Protein AF-A0A235FJQ5-F1 (afdb_monomer)

Foldseek 3Di:
DVVVVVVVLVVVLVVQLVVQLVVLLVVLVVLLVVLVVVLVVDDDDPVSVVSNVVSNVVSVCSNVVSSVVSVVVSVVVVVVD

Nearest PDB structures (foldseek):
  5jsb-assembly1_B  TM=7.872E-01  e=2.793E+00  synthetic construct

Radius of gyration: 18.73 Å; Cα contacts 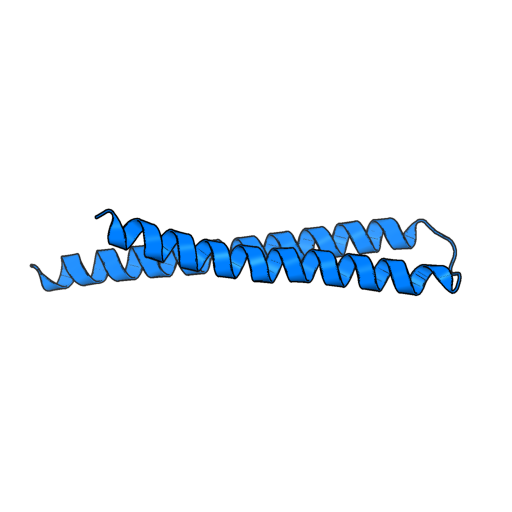(8 Å, |Δi|>4): 45; chains: 1; bounding box: 45×20×55 Å

pLDDT: mean 74.99, std 8.88, range [52.84, 88.19]

Mean predicted aligned error: 9.75 Å

Sequence (81 aa):
MQVRLSYDVVVRRVLFVIVGCVLSWVLGAVVVRLGLDWADTFPYSEASEWRYLGVAMAALLVAIGGSVAAVLVARLRHRRA

Solvent-accessible surface area (backbone atoms only — not comparable to full-atom values): 4299 Å² total; per-residue (Å²): 116,70,69,60,60,54,49,52,56,53,50,55,49,52,50,54,36,52,51,34,32,53,51,18,43,52,52,15,51,49,43,36,50,54,39,51,61,55,56,70,75,49,83,94,49,86,80,49,60,61,51,56,52,49,26,52,51,53,18,49,49,40,25,52,50,33,34,53,47,29,50,50,53,62,50,52,55,60,76,76,107

Secondary structure (DSSP, 8-state):
-HHHHHHHHHHHHHHHHHHHHHHHHHHHHHHHHHHHHHHTTS---GGGHHHHHHHHHHHHHHHHHHHHHHHHHHHHHHH--

Structure (mmCIF, N/CA/C/O backbone):
data_AF-A0A235FJQ5-F1
#
_entry.id   AF-A0A235FJQ5-F1
#
loop_
_atom_site.group_PDB
_atom_site.id
_atom_site.type_symbol
_atom_site.label_atom_id
_atom_site.label_alt_id
_atom_site.label_comp_id
_atom_site.label_asym_id
_atom_site.label_entity_id
_atom_site.label_seq_id
_atom_site.pdbx_PDB_ins_code
_atom_site.Cartn_x
_atom_site.Cartn_y
_atom_site.Cartn_z
_atom_site.occupancy
_atom_site.B_iso_or_eq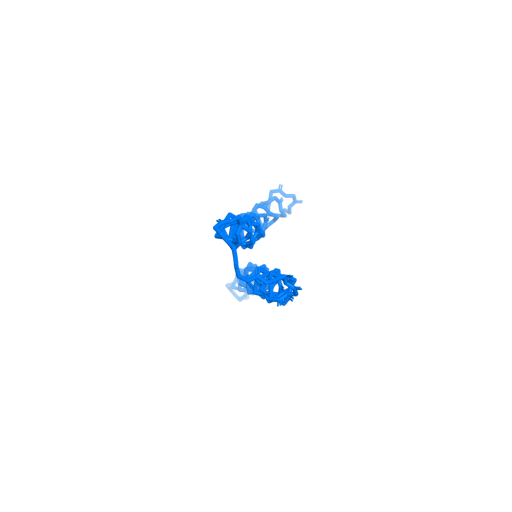uiv
_atom_site.auth_seq_id
_atom_site.auth_comp_id
_atom_site.auth_asym_id
_atom_site.auth_atom_id
_atom_site.pdbx_PDB_model_num
ATOM 1 N N . MET A 1 1 ? -23.185 -3.534 28.733 1.00 62.41 1 MET A N 1
ATOM 2 C CA . MET A 1 1 ? -23.453 -2.843 27.447 1.00 62.41 1 MET A CA 1
ATOM 3 C C . MET A 1 1 ? -22.248 -2.034 26.940 1.00 62.41 1 MET A C 1
ATOM 5 O O . MET A 1 1 ? -21.912 -2.185 25.775 1.00 62.41 1 MET A O 1
ATOM 9 N N . GLN A 1 2 ? -21.539 -1.266 27.786 1.00 61.97 2 GLN A N 1
ATOM 10 C CA . GLN A 1 2 ? -20.360 -0.458 27.392 1.00 61.97 2 GLN A CA 1
ATOM 11 C C . GLN A 1 2 ? -19.196 -1.232 26.735 1.00 61.97 2 GLN A C 1
ATOM 13 O O . GLN A 1 2 ? -18.556 -0.705 25.830 1.00 61.97 2 GLN A O 1
ATOM 18 N N . VAL A 1 3 ? -18.932 -2.478 27.146 1.00 68.75 3 VAL A N 1
ATOM 19 C CA . VAL A 1 3 ? -17.792 -3.263 26.625 1.00 68.75 3 VAL A CA 1
ATOM 20 C C . VAL A 1 3 ? -17.955 -3.620 25.138 1.00 68.75 3 VAL A C 1
ATOM 22 O O . VAL A 1 3 ? -16.990 -3.527 24.385 1.00 68.75 3 VAL A O 1
ATOM 25 N N . ARG A 1 4 ? -19.177 -3.949 24.683 1.00 72.44 4 ARG A N 1
ATOM 26 C CA . ARG A 1 4 ? -19.454 -4.213 23.255 1.00 72.44 4 ARG A CA 1
ATOM 27 C C . ARG A 1 4 ? -19.236 -2.969 22.399 1.00 72.44 4 ARG A C 1
ATOM 29 O O . ARG A 1 4 ? -18.558 -3.046 21.387 1.00 72.44 4 ARG A O 1
ATOM 36 N N . LEU A 1 5 ? -19.723 -1.818 22.866 1.00 70.56 5 LEU A N 1
ATOM 37 C CA . LEU A 1 5 ? -19.604 -0.557 22.133 1.00 70.56 5 LEU A CA 1
ATOM 38 C C . LEU A 1 5 ? -18.134 -0.158 21.909 1.00 70.56 5 LEU A C 1
ATOM 40 O O . LEU A 1 5 ? -17.775 0.322 20.839 1.00 70.56 5 LEU A O 1
ATOM 44 N N . SER A 1 6 ? -17.272 -0.387 22.907 1.00 72.62 6 SER A N 1
ATOM 45 C CA . SER A 1 6 ? -15.833 -0.119 22.796 1.00 72.62 6 SER A CA 1
ATOM 46 C C . SER A 1 6 ? -15.142 -1.078 21.819 1.00 72.62 6 SER A C 1
ATOM 48 O O . SER A 1 6 ? -14.348 -0.642 20.985 1.00 72.62 6 SER A O 1
ATOM 50 N N . TYR A 1 7 ? -15.499 -2.365 21.858 1.00 80.94 7 TYR A N 1
ATOM 51 C CA . TYR A 1 7 ? -14.985 -3.367 20.925 1.00 80.94 7 TYR A CA 1
ATOM 52 C C . TYR A 1 7 ? -15.360 -3.048 19.472 1.00 80.94 7 TYR A C 1
ATOM 54 O O . TYR A 1 7 ? -14.488 -3.040 18.607 1.00 80.94 7 TYR A O 1
ATOM 62 N N . ASP A 1 8 ? -16.619 -2.692 19.211 1.00 83.94 8 ASP A N 1
ATOM 63 C CA . ASP A 1 8 ? -17.106 -2.405 17.859 1.00 83.94 8 ASP A CA 1
ATOM 64 C C . ASP A 1 8 ? -16.373 -1.209 17.224 1.00 83.94 8 ASP A C 1
ATOM 66 O O . ASP A 1 8 ? -16.011 -1.248 16.047 1.00 83.94 8 ASP A O 1
ATOM 70 N N . VAL A 1 9 ? -16.071 -0.164 18.005 1.00 82.56 9 VAL A N 1
ATOM 71 C CA . VAL A 1 9 ? -15.305 1.005 17.532 1.00 82.56 9 VAL A CA 1
ATOM 72 C C . VAL A 1 9 ? -13.854 0.632 17.215 1.00 82.56 9 VAL A C 1
ATOM 74 O O . VAL A 1 9 ? -13.321 1.052 16.183 1.00 82.56 9 VAL A O 1
ATOM 77 N N . VAL A 1 10 ? -13.215 -0.182 18.062 1.00 83.56 10 VAL A N 1
ATOM 78 C CA . VAL A 1 10 ? -11.845 -0.664 17.828 1.00 83.56 10 VAL A CA 1
ATOM 79 C C . VAL A 1 10 ? -11.794 -1.559 16.591 1.00 83.56 10 VAL A C 1
ATOM 81 O O . VAL A 1 10 ? -10.958 -1.335 15.716 1.00 83.56 10 VAL A O 1
ATOM 84 N N . VAL A 1 11 ? -12.718 -2.511 16.457 1.00 88.19 11 VAL A N 1
ATOM 85 C CA . VAL A 1 11 ? -12.796 -3.424 15.308 1.00 88.19 11 VAL A CA 1
ATOM 86 C C . VAL A 1 11 ? -13.022 -2.657 14.013 1.00 88.19 11 VAL A C 1
ATOM 88 O O . VAL A 1 11 ? -12.301 -2.867 13.040 1.00 88.19 11 VAL A O 1
ATOM 91 N N . ARG A 1 12 ? -13.961 -1.707 13.995 1.00 84.56 12 ARG A N 1
ATOM 92 C CA . ARG A 1 12 ? -14.252 -0.903 12.800 1.00 84.56 12 ARG A CA 1
ATOM 93 C C . ARG A 1 12 ? -13.056 -0.048 12.378 1.00 84.56 12 ARG A C 1
ATOM 95 O O . ARG A 1 12 ? -12.822 0.142 11.186 1.00 84.56 12 ARG A O 1
ATOM 102 N N . ARG A 1 13 ? -12.266 0.429 13.344 1.00 80.94 13 ARG A N 1
ATOM 103 C CA . ARG A 1 13 ? -11.021 1.165 13.095 1.00 80.94 13 ARG A CA 1
ATOM 104 C C . ARG A 1 13 ? -9.932 0.266 12.519 1.00 80.94 13 ARG A C 1
ATOM 106 O O . ARG A 1 13 ? -9.307 0.643 11.532 1.00 80.94 13 ARG A O 1
ATOM 113 N N . VAL A 1 14 ? -9.715 -0.901 13.121 1.00 85.25 14 VAL A N 1
ATOM 114 C CA . VAL A 1 14 ? -8.725 -1.878 12.648 1.00 85.25 14 VAL A CA 1
ATOM 115 C C . VAL A 1 14 ? -9.080 -2.340 11.237 1.00 85.25 14 VAL A C 1
ATOM 117 O O . VAL A 1 14 ? -8.219 -2.309 10.364 1.00 85.25 14 VAL A O 1
ATOM 120 N N . LEU A 1 15 ? -10.353 -2.648 10.973 1.00 87.19 15 LEU A N 1
ATOM 121 C CA . LEU A 1 15 ? -10.840 -3.000 9.638 1.00 87.19 15 LEU A CA 1
ATOM 122 C C . LEU A 1 15 ? -10.561 -1.902 8.612 1.00 87.19 15 LEU A C 1
ATOM 124 O O . LEU A 1 15 ? -10.074 -2.197 7.528 1.00 87.19 15 LEU A O 1
ATOM 128 N N . PHE A 1 16 ? -10.811 -0.636 8.950 1.00 82.75 16 PHE A N 1
ATOM 129 C CA . PHE A 1 16 ? -10.538 0.473 8.036 1.00 82.75 16 PHE A CA 1
ATOM 130 C C . PHE A 1 16 ? -9.045 0.595 7.694 1.00 82.75 16 PHE A C 1
ATOM 132 O O . PHE A 1 16 ? -8.696 0.833 6.540 1.00 82.75 16 PHE A O 1
ATOM 139 N N . VAL A 1 17 ? -8.160 0.400 8.677 1.00 81.56 17 VAL A N 1
ATOM 140 C CA . VAL A 1 17 ? -6.704 0.410 8.456 1.00 81.56 17 VAL A CA 1
ATOM 141 C C . VAL A 1 17 ? -6.276 -0.780 7.603 1.00 81.56 17 VAL A C 1
ATOM 143 O O . VAL A 1 17 ? -5.542 -0.587 6.641 1.00 81.56 17 VAL A O 1
ATOM 146 N N . ILE A 1 18 ? -6.761 -1.987 7.912 1.00 85.56 18 ILE A N 1
ATOM 147 C CA . ILE A 1 18 ? -6.447 -3.197 7.141 1.00 85.56 18 ILE A CA 1
ATOM 148 C C . ILE A 1 18 ? -6.890 -3.024 5.689 1.00 85.56 18 ILE A C 1
ATOM 150 O O . ILE A 1 18 ? -6.088 -3.239 4.788 1.00 85.56 18 ILE A O 1
ATOM 154 N N . VAL A 1 19 ? -8.128 -2.582 5.453 1.00 87.00 19 VAL A N 1
ATOM 155 C CA . VAL A 1 19 ? -8.649 -2.340 4.100 1.00 87.00 19 VAL A CA 1
ATOM 156 C C . VAL A 1 19 ? -7.817 -1.279 3.378 1.00 87.00 19 VAL A C 1
ATOM 158 O O . VAL A 1 19 ? -7.453 -1.484 2.225 1.00 87.00 19 VAL A O 1
ATOM 161 N N . GLY A 1 20 ? -7.458 -0.182 4.051 1.00 79.31 20 GLY A N 1
ATOM 162 C CA . GLY A 1 20 ? -6.601 0.858 3.477 1.00 79.31 20 GLY A CA 1
ATOM 163 C C . GLY A 1 20 ? -5.219 0.341 3.072 1.00 79.31 20 GLY A C 1
ATOM 164 O O . GLY A 1 20 ? -4.765 0.629 1.968 1.00 79.31 20 GLY A O 1
ATOM 165 N N . CYS A 1 21 ? -4.585 -0.471 3.922 1.00 78.50 21 CYS A N 1
ATOM 166 C CA . CYS A 1 21 ? -3.311 -1.114 3.608 1.00 78.50 21 CYS A CA 1
ATOM 167 C C . CYS A 1 21 ? -3.456 -2.098 2.441 1.00 78.50 21 CYS A C 1
ATOM 169 O O . CYS A 1 21 ? -2.680 -2.049 1.495 1.00 78.50 21 CYS A O 1
ATOM 171 N N . VAL A 1 22 ? -4.462 -2.975 2.455 1.00 84.00 22 VAL A N 1
ATOM 172 C CA . VAL A 1 22 ? -4.677 -3.928 1.354 1.00 84.00 22 VAL A CA 1
ATOM 173 C C . VAL A 1 22 ? -4.877 -3.183 0.032 1.00 84.00 22 VAL A C 1
ATOM 175 O O . VAL A 1 22 ? -4.245 -3.531 -0.961 1.00 84.00 22 VAL A O 1
ATOM 178 N N . LEU A 1 23 ? -5.677 -2.113 0.018 1.00 79.12 23 LEU A N 1
ATOM 179 C CA . LEU A 1 23 ? -5.886 -1.292 -1.176 1.00 79.12 23 LEU A CA 1
ATOM 180 C C . LEU A 1 23 ? -4.604 -0.595 -1.651 1.00 79.12 23 LEU A C 1
ATOM 182 O O . LEU A 1 23 ? -4.374 -0.536 -2.858 1.00 79.12 23 LEU A O 1
ATOM 186 N N . SER A 1 24 ? -3.749 -0.098 -0.748 1.00 76.69 24 SER A N 1
ATOM 187 C CA . SER A 1 24 ? -2.478 0.521 -1.152 1.00 76.69 24 SER A CA 1
ATOM 188 C C . SER A 1 24 ? -1.503 -0.493 -1.745 1.00 76.69 24 SER A C 1
ATOM 190 O O . SER A 1 24 ? -0.805 -0.179 -2.707 1.00 76.69 24 SER A O 1
ATOM 192 N N . TRP A 1 25 ? -1.486 -1.719 -1.221 1.00 79.69 25 TRP A N 1
ATOM 193 C CA . TRP A 1 25 ? -0.703 -2.820 -1.783 1.00 79.69 25 TRP A CA 1
ATOM 194 C C . TRP A 1 25 ? -1.225 -3.266 -3.152 1.00 79.69 25 TRP A C 1
ATOM 196 O O . TRP A 1 25 ? -0.428 -3.443 -4.072 1.00 79.69 25 TRP A O 1
ATOM 206 N N . VAL A 1 26 ? -2.547 -3.377 -3.322 1.00 83.50 26 VAL A N 1
ATOM 207 C CA . VAL A 1 26 ? -3.166 -3.668 -4.628 1.00 83.50 26 VAL A CA 1
ATOM 208 C C . VAL A 1 26 ? -2.814 -2.580 -5.642 1.00 83.50 26 VAL A C 1
ATOM 210 O O . VAL A 1 26 ? -2.408 -2.894 -6.758 1.00 83.50 26 VAL A O 1
ATOM 213 N N . LEU A 1 27 ? -2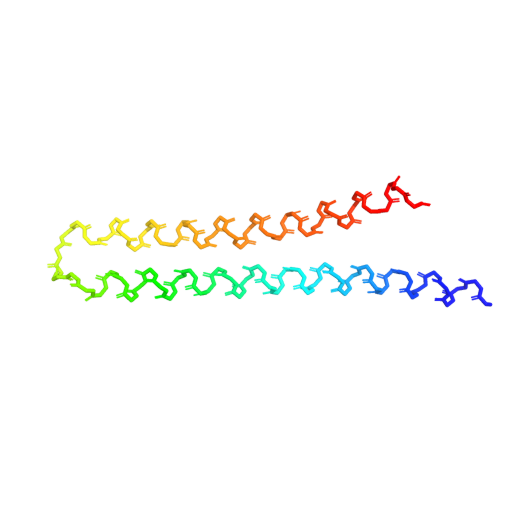.896 -1.306 -5.253 1.00 75.94 27 LEU A N 1
ATOM 214 C CA . LEU A 1 27 ? -2.519 -0.192 -6.122 1.00 75.94 27 LEU A CA 1
ATOM 215 C C . LEU A 1 27 ? -1.029 -0.242 -6.495 1.00 75.94 27 LEU A C 1
ATOM 217 O O . LEU A 1 27 ? -0.686 -0.047 -7.658 1.00 75.94 27 LEU A O 1
ATOM 221 N N . GLY A 1 28 ? -0.153 -0.569 -5.540 1.00 74.75 28 GLY A N 1
ATOM 222 C CA . GLY A 1 28 ? 1.268 -0.808 -5.801 1.00 74.75 28 GLY A CA 1
ATOM 223 C C . GLY A 1 28 ? 1.494 -1.919 -6.832 1.00 74.75 2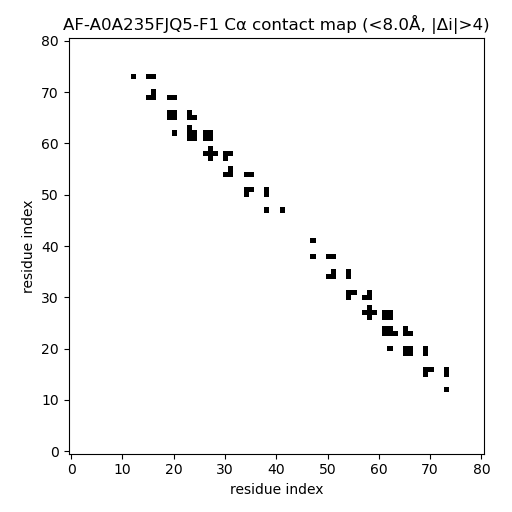8 GLY A C 1
ATOM 224 O O . GLY A 1 28 ? 2.261 -1.727 -7.771 1.00 74.75 28 GLY A O 1
ATOM 225 N N . ALA A 1 29 ? 0.778 -3.041 -6.727 1.00 79.94 29 ALA A N 1
ATOM 226 C CA . ALA A 1 29 ? 0.865 -4.140 -7.692 1.00 79.94 29 ALA A CA 1
ATOM 227 C C . ALA A 1 29 ? 0.388 -3.739 -9.100 1.00 79.94 29 ALA A C 1
ATOM 229 O O . ALA A 1 29 ? 1.003 -4.136 -10.089 1.00 79.94 29 ALA A O 1
ATOM 230 N N . VAL A 1 30 ? -0.662 -2.915 -9.203 1.00 77.94 30 VAL A N 1
ATOM 231 C CA . VAL A 1 30 ? -1.121 -2.356 -10.488 1.00 77.94 30 VAL A CA 1
ATOM 232 C C . VAL A 1 30 ? -0.045 -1.464 -11.109 1.00 77.94 30 VAL A C 1
ATOM 234 O O . VAL A 1 30 ? 0.225 -1.582 -12.301 1.00 77.94 30 VAL A O 1
ATOM 237 N N . VAL A 1 31 ? 0.613 -0.615 -10.311 1.00 77.69 31 VAL A N 1
ATOM 238 C CA . VAL A 1 31 ? 1.725 0.228 -10.783 1.00 77.69 31 VAL A CA 1
ATOM 239 C C . VAL A 1 31 ? 2.897 -0.622 -11.271 1.00 77.69 31 VAL A C 1
ATOM 241 O O . VAL A 1 31 ? 3.422 -0.341 -12.346 1.00 77.69 31 VAL A O 1
ATOM 244 N N . VAL A 1 32 ? 3.272 -1.681 -10.536 1.00 78.94 32 VAL A N 1
ATOM 245 C CA . VAL A 1 32 ? 4.288 -2.640 -11.003 1.00 78.94 32 VAL A CA 1
ATOM 246 C C . VAL A 1 32 ? 3.874 -3.205 -12.350 1.00 78.94 32 VAL A C 1
ATOM 248 O O . VAL A 1 32 ? 4.643 -3.119 -13.296 1.00 78.94 32 VAL A O 1
ATOM 251 N N . ARG A 1 33 ? 2.652 -3.731 -12.463 1.00 80.12 33 ARG A N 1
ATOM 252 C CA . ARG A 1 33 ? 2.175 -4.373 -13.688 1.00 80.12 33 ARG A CA 1
ATOM 253 C C . ARG A 1 33 ? 2.236 -3.436 -14.893 1.00 80.12 33 ARG A C 1
ATOM 255 O O . ARG A 1 33 ? 2.837 -3.801 -15.893 1.00 80.12 33 ARG A O 1
ATOM 262 N N . LEU A 1 34 ? 1.703 -2.221 -14.764 1.00 75.38 34 LEU A N 1
ATOM 263 C CA . LEU A 1 34 ? 1.744 -1.214 -15.828 1.00 75.38 34 LEU A CA 1
ATOM 264 C C . LEU A 1 34 ? 3.173 -0.809 -16.191 1.00 75.38 34 LEU A C 1
ATOM 266 O O . LEU A 1 34 ? 3.471 -0.561 -17.354 1.00 75.38 34 LEU A O 1
ATOM 270 N N . GLY A 1 35 ? 4.060 -0.733 -15.201 1.00 74.06 35 GLY A N 1
ATOM 271 C CA . GLY A 1 35 ? 5.454 -0.401 -15.436 1.00 74.06 35 GLY A CA 1
ATOM 272 C C . GLY A 1 35 ? 6.242 -1.524 -16.112 1.00 74.06 35 GLY A C 1
ATOM 273 O O . GLY A 1 35 ? 7.063 -1.228 -16.975 1.00 74.06 35 GLY A O 1
ATOM 274 N N . LEU A 1 36 ? 5.966 -2.789 -15.771 1.00 77.25 36 LEU A N 1
ATOM 275 C CA . LEU A 1 36 ? 6.512 -3.956 -16.472 1.00 77.25 36 LEU A CA 1
ATOM 276 C C . LEU A 1 36 ? 5.982 -4.004 -17.914 1.00 77.25 36 LEU A C 1
ATOM 278 O O . LEU A 1 36 ? 6.778 -4.060 -18.843 1.00 77.25 36 LEU A O 1
ATOM 282 N N . ASP A 1 37 ? 4.663 -3.874 -18.102 1.00 77.12 37 ASP A N 1
ATOM 283 C CA . ASP A 1 37 ? 4.031 -3.891 -19.429 1.00 77.12 37 ASP A CA 1
ATOM 284 C C . ASP A 1 37 ? 4.545 -2.726 -20.311 1.00 77.12 37 ASP A C 1
ATOM 286 O O . ASP A 1 37 ? 4.698 -2.880 -21.519 1.00 77.12 37 ASP A O 1
ATOM 29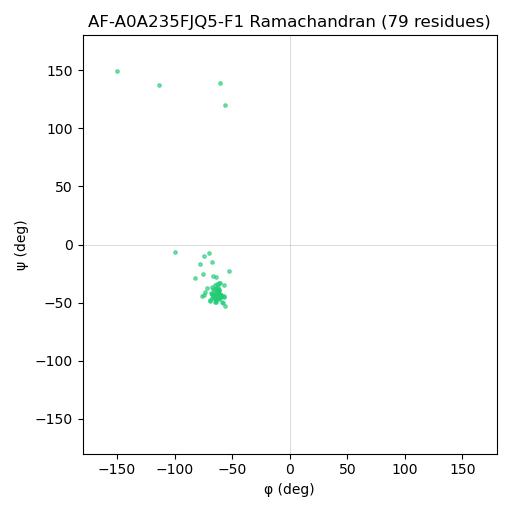0 N N . TRP A 1 38 ? 4.872 -1.564 -19.723 1.00 69.25 38 TRP A N 1
ATOM 291 C CA . TRP A 1 38 ? 5.507 -0.455 -20.447 1.00 69.25 38 TRP A CA 1
ATOM 292 C C . TRP A 1 38 ? 6.983 -0.723 -20.767 1.00 69.25 38 TRP A C 1
ATOM 294 O O . TRP A 1 38 ? 7.437 -0.406 -21.871 1.00 69.25 38 TRP A O 1
ATOM 304 N N . ALA A 1 39 ? 7.735 -1.310 -19.833 1.00 66.62 39 ALA A N 1
ATOM 305 C CA . ALA A 1 39 ? 9.139 -1.663 -20.037 1.00 66.62 39 ALA A CA 1
ATOM 306 C C . ALA A 1 39 ? 9.321 -2.735 -21.128 1.00 66.62 39 ALA A C 1
ATOM 308 O O . ALA A 1 39 ? 10.269 -2.640 -21.908 1.00 66.62 39 ALA A O 1
ATOM 309 N N . ASP A 1 40 ? 8.381 -3.676 -21.245 1.00 66.38 40 ASP A N 1
ATOM 310 C CA . ASP A 1 40 ? 8.365 -4.733 -22.268 1.00 66.38 40 ASP A CA 1
ATOM 311 C C . ASP A 1 40 ? 8.140 -4.214 -23.699 1.00 66.38 40 ASP A C 1
ATOM 313 O O . ASP A 1 40 ? 8.426 -4.911 -24.672 1.00 66.38 40 ASP A O 1
ATOM 317 N N . THR A 1 41 ? 7.682 -2.970 -23.864 1.00 65.75 41 THR A N 1
ATOM 318 C CA . THR A 1 41 ? 7.495 -2.355 -25.191 1.00 65.75 41 THR A CA 1
ATOM 319 C C . THR A 1 41 ? 8.808 -1.945 -25.874 1.00 65.75 41 THR A C 1
ATOM 321 O O . THR A 1 41 ? 8.789 -1.559 -27.044 1.00 65.75 41 THR A O 1
ATOM 324 N N . PHE A 1 42 ? 9.948 -1.987 -25.174 1.00 58.34 42 PHE A N 1
ATOM 325 C CA . PHE A 1 42 ? 11.237 -1.522 -25.694 1.00 58.34 42 PHE A CA 1
ATOM 326 C C . PHE A 1 42 ? 12.239 -2.675 -25.868 1.00 58.34 42 PHE A C 1
ATOM 328 O O . PHE A 1 42 ? 12.364 -3.518 -24.981 1.00 58.34 42 PHE A O 1
ATOM 335 N N . PRO A 1 43 ? 13.004 -2.714 -26.979 1.00 60.34 43 PRO A N 1
ATOM 336 C CA . PRO A 1 43 ? 14.028 -3.735 -27.182 1.00 60.34 43 PRO A CA 1
ATOM 337 C C . PRO A 1 43 ? 15.104 -3.664 -26.086 1.00 60.34 43 PRO A C 1
ATOM 339 O O . PRO A 1 43 ? 15.524 -2.579 -25.676 1.00 60.34 43 PRO A O 1
ATOM 342 N N . TYR A 1 44 ? 15.539 -4.835 -25.609 1.00 53.44 44 TYR A N 1
ATOM 343 C CA . TYR A 1 44 ? 16.468 -4.992 -24.486 1.00 53.44 44 TYR A CA 1
ATOM 344 C C . TYR A 1 44 ? 17.781 -4.221 -24.738 1.00 53.44 44 TYR A C 1
ATOM 346 O O . TYR A 1 44 ? 18.479 -4.453 -25.721 1.00 53.44 44 TYR A O 1
ATOM 354 N N . SER A 1 45 ? 18.099 -3.270 -23.861 1.00 57.62 45 SER A N 1
ATOM 355 C CA . SER A 1 45 ? 19.253 -2.358 -23.916 1.00 57.62 45 SER A CA 1
ATOM 356 C C . SER A 1 45 ? 19.638 -2.013 -22.472 1.00 57.62 45 SER A C 1
ATOM 358 O O . SER A 1 45 ? 18.747 -1.962 -21.629 1.00 57.62 45 SER A O 1
ATOM 360 N N . GLU A 1 46 ? 20.912 -1.747 -22.152 1.00 57.28 46 GLU A N 1
ATOM 361 C CA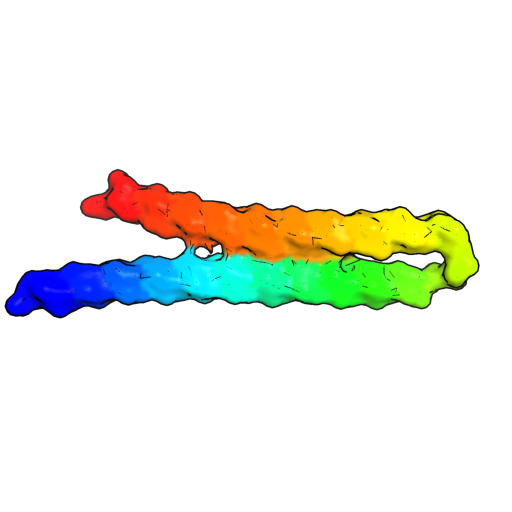 . GLU A 1 46 ? 21.374 -1.411 -20.781 1.00 57.28 46 GLU A CA 1
ATOM 362 C C . GLU A 1 46 ? 20.594 -0.246 -20.126 1.00 57.28 46 GLU A C 1
ATOM 364 O O . GLU A 1 46 ? 20.463 -0.168 -18.907 1.00 57.28 46 GLU A O 1
ATOM 369 N N . ALA A 1 47 ? 19.962 0.625 -20.922 1.00 58.22 47 ALA A N 1
ATOM 370 C CA . ALA A 1 47 ? 19.057 1.673 -20.437 1.00 58.22 47 ALA A CA 1
ATOM 371 C C . ALA A 1 47 ? 17.709 1.150 -19.878 1.00 58.22 47 ALA A C 1
ATOM 373 O O . ALA A 1 47 ? 16.914 1.929 -19.348 1.00 58.22 47 ALA A O 1
ATOM 374 N N . SER A 1 48 ? 17.414 -0.146 -20.018 1.00 54.81 48 SER A N 1
ATOM 375 C CA . SER A 1 48 ? 16.162 -0.783 -19.594 1.00 54.81 48 SER A CA 1
ATOM 376 C C . SER A 1 48 ? 16.145 -1.131 -18.100 1.00 54.81 48 SER A C 1
ATOM 378 O O . SER A 1 48 ? 15.094 -1.047 -17.468 1.00 54.81 48 SER A O 1
ATOM 380 N N . GLU A 1 49 ? 17.301 -1.397 -17.483 1.00 62.59 49 GLU A N 1
ATOM 381 C CA . GLU A 1 49 ? 17.394 -1.724 -16.047 1.00 62.59 49 GLU A CA 1
ATOM 382 C C . GLU A 1 49 ? 16.912 -0.573 -15.148 1.00 62.59 49 GLU A C 1
ATOM 384 O O . GLU A 1 49 ? 16.180 -0.782 -14.177 1.00 62.59 49 GLU A O 1
ATOM 389 N N . TRP A 1 50 ? 17.225 0.670 -15.528 1.00 68.75 50 TRP A N 1
ATOM 390 C CA . TRP A 1 50 ? 16.790 1.874 -14.812 1.00 68.75 50 TRP A CA 1
ATOM 391 C C . TRP A 1 50 ? 15.270 2.068 -14.815 1.00 68.75 50 TRP A C 1
ATOM 393 O O . TRP A 1 50 ? 14.719 2.648 -13.878 1.00 68.75 50 TRP A O 1
ATOM 403 N N . ARG A 1 51 ? 14.572 1.563 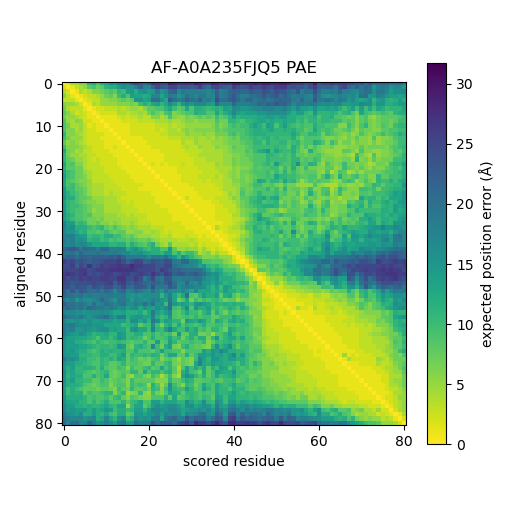-15.839 1.00 68.19 51 ARG A N 1
ATOM 404 C CA . ARG A 1 51 ? 13.109 1.666 -15.944 1.00 68.19 51 ARG A CA 1
ATOM 405 C C . ARG A 1 51 ? 12.427 0.701 -14.982 1.00 68.19 51 ARG A C 1
ATOM 407 O O . ARG A 1 51 ? 11.528 1.119 -14.258 1.00 68.19 51 ARG A O 1
ATOM 414 N N . TYR A 1 52 ? 12.914 -0.537 -14.892 1.00 67.44 52 TYR A N 1
ATOM 415 C CA . TYR A 1 52 ? 12.437 -1.514 -13.908 1.00 67.44 52 TYR A CA 1
ATOM 416 C C . TYR A 1 52 ? 12.651 -1.029 -12.467 1.00 67.44 52 TYR A C 1
ATOM 418 O O . TYR A 1 52 ? 11.739 -1.113 -11.643 1.00 67.44 52 TYR A O 1
ATOM 426 N N . LEU A 1 53 ? 13.813 -0.435 -12.178 1.00 73.56 53 LEU A N 1
ATOM 427 C CA . LEU A 1 53 ? 14.104 0.192 -10.883 1.00 73.56 53 LEU A CA 1
ATOM 428 C C . LEU A 1 53 ? 13.176 1.377 -10.583 1.00 73.56 53 LEU A C 1
ATOM 430 O O . LEU A 1 53 ? 12.664 1.490 -9.469 1.00 73.56 53 LEU A O 1
ATOM 434 N N . GLY A 1 54 ? 12.904 2.229 -11.575 1.00 76.81 54 GLY A N 1
ATOM 435 C CA . GLY A 1 54 ? 11.956 3.338 -11.443 1.00 76.81 54 GLY A CA 1
ATOM 436 C C . GLY A 1 54 ? 10.532 2.869 -11.124 1.00 76.81 54 GLY A C 1
ATOM 437 O O . GLY A 1 54 ? 9.887 3.410 -10.225 1.00 76.81 54 GLY A O 1
ATOM 438 N N . VAL A 1 55 ? 10.065 1.817 -11.802 1.00 76.25 55 VAL A N 1
ATOM 439 C CA . VAL A 1 55 ? 8.749 1.199 -11.567 1.00 76.25 55 VAL A CA 1
ATOM 440 C C . VAL A 1 55 ? 8.669 0.587 -10.170 1.00 76.25 55 VAL A C 1
ATOM 442 O O . VAL A 1 55 ? 7.696 0.824 -9.449 1.00 76.25 55 VAL A O 1
ATOM 445 N N . ALA A 1 56 ? 9.705 -0.147 -9.754 1.00 76.88 56 ALA A N 1
ATOM 446 C CA . ALA A 1 56 ? 9.780 -0.727 -8.418 1.00 76.88 56 ALA A CA 1
ATOM 447 C C . ALA A 1 56 ? 9.743 0.358 -7.328 1.00 76.88 56 ALA A C 1
ATOM 449 O O . ALA A 1 56 ? 8.995 0.236 -6.358 1.00 76.88 56 ALA A O 1
ATOM 450 N N . MET A 1 57 ? 10.482 1.457 -7.515 1.00 77.12 57 MET A N 1
ATOM 451 C CA . MET A 1 57 ? 10.489 2.591 -6.586 1.00 77.12 57 MET A CA 1
ATOM 452 C C . MET A 1 57 ? 9.130 3.297 -6.513 1.00 77.12 57 MET A C 1
ATOM 454 O O . MET A 1 57 ? 8.658 3.594 -5.416 1.00 77.12 57 MET A O 1
ATOM 458 N N . ALA A 1 58 ? 8.467 3.530 -7.650 1.00 78.56 58 ALA A N 1
ATOM 459 C CA . ALA A 1 58 ? 7.140 4.144 -7.681 1.00 78.56 58 ALA A CA 1
ATOM 460 C C . ALA A 1 58 ? 6.093 3.271 -6.972 1.00 78.56 58 ALA A C 1
ATOM 462 O O . ALA A 1 58 ? 5.327 3.764 -6.141 1.00 78.56 58 ALA A O 1
ATOM 463 N N . ALA A 1 59 ? 6.100 1.964 -7.239 1.00 78.62 59 ALA A N 1
ATOM 464 C CA . ALA A 1 59 ? 5.216 1.014 -6.575 1.00 78.62 59 ALA A CA 1
ATOM 465 C C . ALA A 1 59 ? 5.458 0.959 -5.061 1.00 78.62 59 ALA A C 1
ATOM 467 O O . ALA A 1 59 ? 4.505 0.968 -4.277 1.00 78.62 59 ALA A O 1
ATOM 468 N N . LEU A 1 60 ? 6.727 0.962 -4.643 1.00 78.94 60 LEU A N 1
ATOM 469 C CA . LEU A 1 60 ? 7.102 0.953 -3.234 1.00 78.94 60 LEU A CA 1
ATOM 470 C C . LEU A 1 60 ? 6.633 2.229 -2.520 1.00 78.94 60 LEU A C 1
ATOM 472 O O . LEU A 1 60 ? 6.070 2.151 -1.427 1.00 78.94 60 LEU A O 1
ATOM 476 N N . LEU A 1 61 ? 6.790 3.396 -3.152 1.00 81.50 61 LEU A N 1
ATOM 477 C CA . LEU A 1 61 ? 6.311 4.672 -2.614 1.00 81.50 61 LEU A CA 1
ATOM 478 C C . LEU A 1 61 ? 4.789 4.695 -2.450 1.00 81.50 61 LEU A C 1
ATOM 480 O O . LEU A 1 61 ? 4.296 5.181 -1.433 1.00 81.50 61 LEU A O 1
ATOM 484 N N . VAL A 1 62 ? 4.041 4.136 -3.403 1.00 80.12 62 VAL A N 1
ATOM 485 C CA . VAL A 1 62 ? 2.576 4.033 -3.313 1.00 80.12 62 VAL A CA 1
ATOM 486 C C . VAL A 1 62 ? 2.157 3.085 -2.190 1.00 80.12 62 VAL A C 1
ATOM 488 O O . VAL A 1 62 ? 1.292 3.432 -1.381 1.00 80.12 62 VAL A O 1
ATOM 491 N N . ALA A 1 63 ? 2.791 1.916 -2.089 1.00 75.69 63 ALA A N 1
ATOM 492 C CA . ALA A 1 63 ? 2.465 0.927 -1.068 1.00 75.69 63 ALA A CA 1
ATOM 493 C C . ALA A 1 63 ? 2.763 1.449 0.349 1.00 75.69 63 ALA A C 1
ATOM 495 O O . ALA A 1 63 ? 1.894 1.397 1.228 1.00 75.69 63 ALA A O 1
ATOM 496 N N . ILE A 1 64 ? 3.963 2.003 0.566 1.00 79.75 64 ILE A N 1
ATOM 497 C CA . ILE A 1 64 ? 4.386 2.551 1.862 1.00 79.75 64 ILE A CA 1
ATOM 498 C C . ILE A 1 64 ? 3.602 3.825 2.180 1.00 79.75 64 ILE A C 1
ATOM 500 O O . ILE A 1 64 ? 3.035 3.943 3.267 1.00 79.75 64 ILE A O 1
ATOM 504 N N . GLY A 1 65 ? 3.517 4.759 1.231 1.00 81.75 65 GLY A N 1
ATOM 505 C CA . GLY A 1 65 ? 2.814 6.028 1.401 1.00 81.75 65 GLY A CA 1
ATOM 506 C C . GLY A 1 65 ? 1.333 5.830 1.715 1.00 81.75 65 GLY A C 1
ATOM 507 O O . GLY A 1 65 ? 0.823 6.431 2.661 1.00 81.75 65 GLY A O 1
ATOM 508 N N . GLY A 1 66 ? 0.656 4.925 1.001 1.00 79.25 66 GLY A N 1
ATOM 509 C CA . GLY A 1 66 ? -0.739 4.575 1.264 1.00 79.25 66 GLY A CA 1
ATOM 510 C C . GLY A 1 66 ? -0.944 3.901 2.625 1.00 79.25 66 GLY A C 1
ATOM 511 O O . GLY A 1 66 ? -1.883 4.251 3.341 1.00 79.25 66 GLY A O 1
ATOM 512 N N . SER A 1 67 ? -0.023 3.026 3.041 1.00 74.62 67 SER A N 1
ATOM 513 C CA . SER A 1 67 ? -0.069 2.383 4.364 1.00 74.62 67 SER A CA 1
ATOM 514 C C . SER A 1 67 ? 0.094 3.405 5.497 1.00 74.62 67 SER A C 1
ATOM 516 O O . SER A 1 67 ? -0.677 3.419 6.460 1.00 74.62 67 SER A O 1
ATOM 518 N N . VAL A 1 68 ? 1.063 4.318 5.370 1.00 85.38 68 VAL A N 1
ATOM 519 C CA . VAL A 1 68 ? 1.294 5.396 6.343 1.00 85.38 68 VAL A CA 1
ATOM 520 C C . VAL A 1 68 ? 0.100 6.351 6.381 1.00 85.38 68 VAL A C 1
ATOM 522 O O . VAL A 1 68 ? -0.379 6.687 7.466 1.00 85.38 68 VAL A O 1
ATOM 525 N N . ALA A 1 69 ? -0.437 6.741 5.223 1.00 83.12 69 ALA A N 1
ATOM 526 C CA . ALA A 1 69 ? -1.607 7.610 5.131 1.00 83.12 69 ALA A CA 1
ATOM 527 C C . ALA A 1 69 ? -2.848 6.977 5.780 1.00 83.12 69 ALA A C 1
ATOM 529 O O . ALA A 1 69 ? -3.539 7.652 6.543 1.00 83.12 69 ALA A O 1
ATOM 530 N N . ALA A 1 70 ? -3.102 5.682 5.563 1.00 80.25 70 ALA A N 1
ATOM 531 C CA . ALA A 1 70 ? -4.214 4.966 6.191 1.00 80.25 70 ALA A CA 1
ATOM 532 C C . ALA A 1 70 ? -4.116 4.994 7.728 1.00 80.25 70 ALA A C 1
ATOM 534 O O . ALA A 1 70 ? -5.097 5.289 8.420 1.00 80.25 70 ALA A O 1
ATOM 535 N N . VAL A 1 71 ? -2.913 4.777 8.271 1.00 80.69 71 VAL A N 1
ATOM 536 C CA . VAL A 1 71 ? -2.656 4.874 9.715 1.00 80.69 71 VAL A CA 1
ATOM 537 C C . VAL A 1 71 ? -2.833 6.310 10.218 1.00 80.69 71 VAL A C 1
ATOM 539 O O . VAL A 1 71 ? -3.470 6.523 11.253 1.00 80.69 71 VAL A O 1
ATOM 542 N N . LEU A 1 72 ? -2.311 7.309 9.502 1.00 85.94 72 LEU A N 1
ATOM 543 C CA . LEU A 1 72 ? -2.434 8.719 9.883 1.00 85.94 72 LEU A CA 1
ATOM 544 C C . LEU A 1 72 ? -3.893 9.187 9.873 1.00 85.94 72 LEU A C 1
ATOM 546 O O . LEU A 1 72 ? -4.334 9.808 10.838 1.00 85.94 72 LEU A O 1
ATOM 550 N N . VAL A 1 73 ? -4.675 8.826 8.855 1.00 83.50 73 VAL A N 1
ATOM 551 C CA . VAL A 1 73 ? -6.109 9.144 8.773 1.00 83.50 73 VAL A CA 1
ATOM 552 C C . VAL A 1 73 ? -6.879 8.492 9.923 1.00 83.50 73 VAL A C 1
ATOM 554 O O . VAL A 1 73 ? -7.691 9.154 10.575 1.00 83.50 73 VAL A O 1
ATOM 557 N N . ALA A 1 74 ? -6.588 7.229 10.248 1.00 79.50 74 ALA A N 1
ATOM 558 C CA . ALA A 1 74 ? -7.203 6.541 11.383 1.00 79.50 74 ALA A CA 1
ATOM 559 C C . ALA A 1 74 ? -6.798 7.139 12.746 1.00 79.50 74 ALA A C 1
ATOM 561 O O . ALA A 1 74 ? -7.550 7.037 13.721 1.00 79.50 74 ALA A O 1
ATOM 562 N N . ARG A 1 75 ? -5.619 7.762 12.852 1.00 80.50 75 ARG A N 1
ATOM 563 C CA . ARG A 1 75 ? -5.189 8.520 14.041 1.00 80.50 75 ARG A CA 1
ATOM 564 C C . ARG A 1 75 ? -5.869 9.885 14.122 1.00 80.50 75 ARG A C 1
ATOM 566 O O . ARG A 1 75 ? -6.360 10.245 15.187 1.00 80.50 75 ARG A O 1
ATOM 573 N N . LEU A 1 76 ? -5.949 10.611 13.010 1.00 81.94 76 LEU A N 1
ATOM 574 C CA . LEU A 1 76 ? -6.569 11.936 12.938 1.00 81.94 76 LEU A CA 1
ATOM 575 C C . LEU A 1 76 ? -8.076 11.884 13.205 1.00 81.94 76 LEU A C 1
ATOM 577 O O . LEU A 1 76 ? -8.583 12.715 13.954 1.00 81.94 76 LEU A O 1
ATOM 581 N N . ARG A 1 77 ? -8.784 10.879 12.671 1.00 74.75 77 ARG A N 1
ATOM 582 C CA . ARG A 1 77 ? -10.215 10.678 12.955 1.00 74.75 77 ARG A CA 1
ATOM 583 C C . ARG A 1 77 ? -10.503 10.445 14.439 1.00 74.75 77 ARG A C 1
ATOM 585 O O . ARG A 1 77 ? -11.526 10.908 14.915 1.00 74.75 77 ARG A O 1
ATOM 592 N N . HIS A 1 78 ? -9.595 9.797 15.169 1.00 65.06 78 HIS A N 1
ATOM 593 C CA . HIS A 1 78 ? -9.740 9.588 16.613 1.00 65.06 78 HIS A CA 1
ATOM 594 C C . HIS A 1 78 ? -9.454 10.855 17.433 1.00 65.06 78 HIS A C 1
ATOM 596 O O . HIS A 1 78 ? -9.940 10.979 18.544 1.00 65.06 78 HIS A O 1
ATOM 602 N N . ARG A 1 79 ? -8.651 11.799 16.926 1.00 64.81 79 ARG A N 1
ATOM 603 C CA . ARG A 1 79 ? -8.433 13.083 17.617 1.00 64.81 79 ARG A CA 1
ATOM 604 C C . ARG A 1 79 ? -9.588 14.071 17.430 1.00 64.81 79 ARG A C 1
ATOM 606 O O . ARG A 1 79 ? -9.635 15.065 18.140 1.00 64.81 79 ARG A O 1
ATOM 613 N N . ARG A 1 80 ? -10.456 13.838 16.440 1.00 58.81 80 ARG A N 1
ATOM 614 C CA . 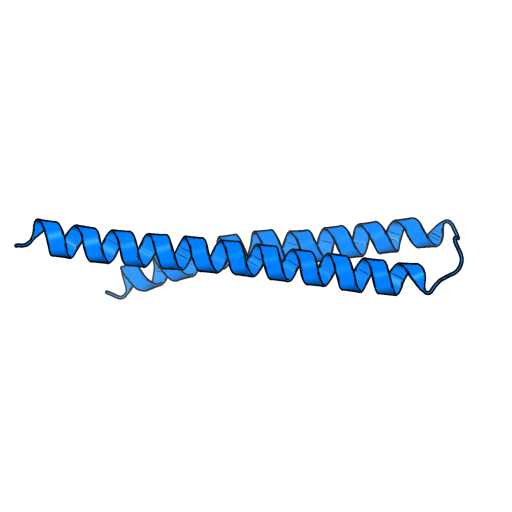ARG A 1 80 ? -11.620 14.683 16.128 1.00 58.81 80 ARG A CA 1
ATOM 615 C C . ARG A 1 80 ? -12.945 14.142 16.685 1.00 58.81 80 ARG A C 1
ATOM 617 O O . ARG A 1 80 ? -13.950 14.823 16.521 1.00 58.81 80 ARG A O 1
ATOM 624 N N . ALA A 1 81 ? -12.946 12.941 17.261 1.00 52.84 81 ALA A N 1
ATOM 625 C CA . ALA A 1 81 ? -14.099 12.302 17.895 1.00 52.84 81 ALA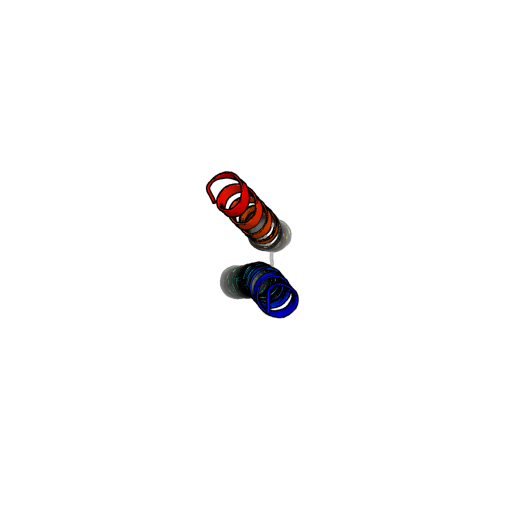 A CA 1
ATOM 626 C C . ALA A 1 81 ? -13.934 12.353 19.414 1.00 52.84 81 ALA A C 1
ATOM 628 O O . ALA A 1 81 ? -14.967 12.498 20.096 1.00 52.84 81 ALA A O 1
#